Protein AF-A0A142YM44-F1 (afdb_monomer_lite)

Secondary structure (DSSP, 8-state):
-B-EEEE--SSS--EEEEEEETTTEEEEEEEESSEEEE---PPPP--TT--EEEEEEE-SSSSS---B---EEE-S--SSSPPGGGGEEEHHHHTPPPPPPPPPHHHHHHHHHHHHHHHT---

Sequence (123 aa):
MESTLEHVPAVGDGVRGWLASSRLGVLKSAVVHAAKVDFHADAIEVEPGDAIDFVVDVRDALNSDQHLWAPKIRATRIDSGPAPNGGLWDASRDFQGPSAEVLGPWEQFAQVLLMSNEFMFVD

Foldseek 3Di:
DWKKKAQQDQPAQEKKKFWAKPPPGTQDIDGHHNDIDTPDDDDDDDDVPMDTDIDMDRDDDPDSHDMDIWDKFADPDDPDDQQDVNRIDTRVPPVDDPDPDDDDPVRVVVVVVVVVVVVVPDD

Radius of gyration: 20.99 Å; chains: 1; bounding box: 57×44×43 Å

Structure (mmCIF, N/CA/C/O backbone):
data_AF-A0A142YM44-F1
#
_entry.id   AF-A0A142YM44-F1
#
loop_
_atom_site.group_PDB
_atom_site.id
_atom_site.type_symbol
_atom_site.label_atom_id
_atom_site.label_alt_id
_atom_site.label_comp_id
_atom_site.label_asym_id
_atom_site.label_entity_id
_atom_site.label_seq_id
_atom_site.pdbx_PDB_ins_code
_atom_site.Cartn_x
_atom_site.Cartn_y
_atom_site.Cartn_z
_atom_site.occupancy
_atom_site.B_iso_or_equiv
_atom_site.auth_seq_id
_atom_site.auth_comp_id
_atom_site.auth_asym_id
_atom_site.auth_atom_id
_atom_site.pdbx_PDB_model_num
ATOM 1 N N . MET A 1 1 ? -13.743 0.102 1.449 1.00 91.00 1 MET A N 1
ATOM 2 C CA . MET A 1 1 ? -12.361 0.486 1.089 1.00 91.00 1 MET A CA 1
ATOM 3 C C . MET A 1 1 ? -12.284 0.682 -0.418 1.00 91.00 1 MET A C 1
ATOM 5 O O . MET A 1 1 ? -12.972 -0.035 -1.131 1.00 91.00 1 MET A O 1
ATOM 9 N N . GLU A 1 2 ? -11.477 1.619 -0.901 1.00 95.06 2 GLU A N 1
ATOM 10 C CA . GLU A 1 2 ? -11.126 1.733 -2.324 1.00 95.06 2 GLU A CA 1
ATOM 11 C C . GLU A 1 2 ? -9.642 1.396 -2.452 1.00 95.06 2 GLU A C 1
ATOM 13 O O . GLU A 1 2 ? -8.806 2.057 -1.842 1.00 95.06 2 GLU A O 1
ATOM 18 N N . SER A 1 3 ? -9.300 0.324 -3.160 1.00 97.12 3 SER A N 1
ATOM 19 C CA . SER A 1 3 ? -7.927 -0.174 -3.186 1.00 97.12 3 SER A CA 1
ATOM 20 C C . SER A 1 3 ? -7.706 -0.975 -4.457 1.00 97.12 3 SER A C 1
ATOM 22 O O . SER A 1 3 ? -8.316 -2.017 -4.649 1.00 97.12 3 SER A O 1
ATOM 24 N N . THR A 1 4 ? -6.848 -0.498 -5.349 1.00 98.25 4 THR A N 1
ATOM 25 C CA . THR A 1 4 ? -6.481 -1.222 -6.569 1.00 98.25 4 THR A CA 1
ATOM 26 C C . THR A 1 4 ? -4.976 -1.152 -6.726 1.00 98.25 4 THR A C 1
ATOM 28 O O . THR A 1 4 ? -4.417 -0.056 -6.741 1.00 98.25 4 THR A O 1
ATOM 31 N N . LEU A 1 5 ? -4.345 -2.321 -6.816 1.00 98.44 5 LEU A N 1
ATOM 32 C CA . LEU A 1 5 ? -2.927 -2.464 -7.106 1.00 98.44 5 LEU A CA 1
ATOM 33 C C . LEU A 1 5 ? -2.757 -2.676 -8.607 1.00 98.44 5 LEU A C 1
ATOM 35 O O . LEU A 1 5 ? -3.406 -3.538 -9.203 1.00 98.44 5 LEU A O 1
ATOM 39 N N . GLU A 1 6 ? -1.874 -1.897 -9.212 1.00 98.31 6 GLU A N 1
ATOM 40 C CA . GLU A 1 6 ? -1.576 -1.961 -10.634 1.00 98.31 6 GLU A CA 1
ATOM 41 C C . GLU A 1 6 ? -0.077 -2.118 -10.881 1.00 98.31 6 GLU A C 1
ATOM 43 O O . GLU A 1 6 ? 0.745 -1.405 -10.306 1.00 98.31 6 GLU A O 1
ATOM 48 N N . HIS A 1 7 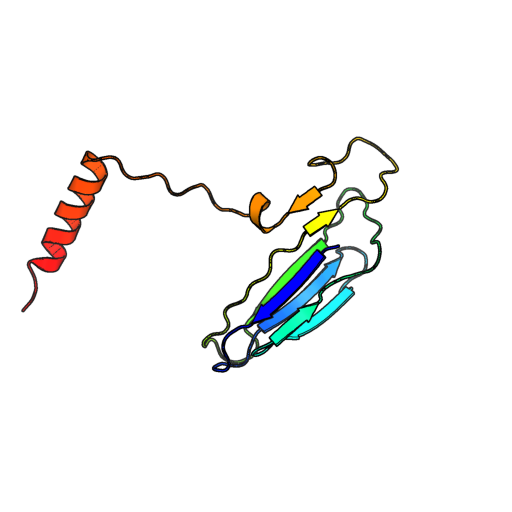? 0.249 -3.022 -11.801 1.00 97.88 7 HIS A N 1
ATOM 49 C CA . HIS A 1 7 ? 1.559 -3.141 -12.427 1.00 97.88 7 HIS A CA 1
ATOM 50 C C . HIS A 1 7 ? 1.388 -2.918 -13.928 1.00 97.88 7 HIS A C 1
ATOM 52 O O . HIS A 1 7 ? 0.760 -3.732 -14.604 1.00 97.88 7 HIS A O 1
ATOM 58 N N . VAL A 1 8 ? 1.924 -1.816 -14.452 1.00 96.94 8 VAL A N 1
ATOM 59 C CA . VAL A 1 8 ? 1.711 -1.407 -15.852 1.00 96.94 8 VAL A CA 1
ATOM 60 C C . VAL A 1 8 ? 2.612 -2.153 -16.842 1.00 96.94 8 VAL A C 1
ATOM 62 O O . VAL A 1 8 ? 2.098 -2.592 -17.873 1.00 96.94 8 VAL A O 1
ATOM 65 N N . PRO A 1 9 ? 3.929 -2.299 -16.598 1.00 95.69 9 PRO A N 1
ATOM 66 C CA . PRO A 1 9 ? 4.824 -2.883 -17.588 1.00 95.69 9 PRO A CA 1
ATOM 67 C C . PRO A 1 9 ? 4.452 -4.329 -17.919 1.00 95.69 9 PRO A C 1
ATOM 69 O O . PRO A 1 9 ? 4.051 -5.101 -17.049 1.00 95.69 9 PRO A O 1
ATOM 72 N N . ALA A 1 10 ? 4.590 -4.682 -19.198 1.00 94.06 10 ALA A N 1
ATOM 73 C CA . ALA A 1 10 ? 4.513 -6.067 -19.666 1.00 94.06 10 ALA A CA 1
ATOM 74 C C . ALA A 1 10 ? 5.867 -6.788 -19.610 1.00 94.06 10 ALA A C 1
ATOM 76 O O . ALA A 1 10 ? 5.928 -8.004 -19.766 1.00 94.06 10 ALA A O 1
ATOM 77 N N . VAL A 1 11 ? 6.944 -6.017 -19.453 1.00 92.62 11 VAL A N 1
ATOM 78 C CA . VAL A 1 11 ? 8.295 -6.510 -19.187 1.00 92.62 11 VAL A CA 1
ATOM 79 C C . VAL A 1 11 ? 8.501 -6.613 -17.678 1.00 92.62 11 VAL A C 1
ATOM 81 O O . VAL A 1 11 ? 7.948 -5.802 -16.937 1.00 92.62 11 VAL A O 1
ATOM 84 N N . GLY A 1 12 ? 9.321 -7.572 -17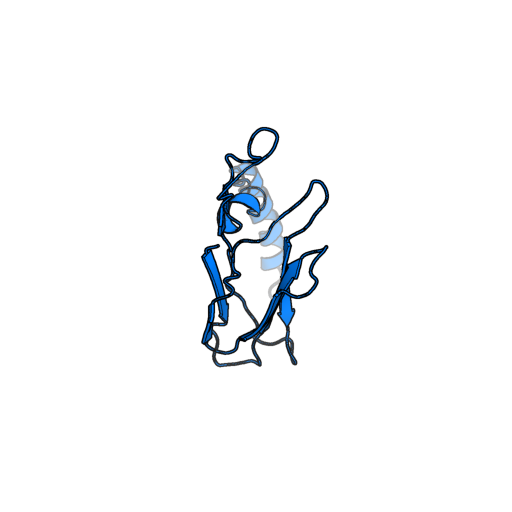.251 1.00 91.69 12 GLY A N 1
ATOM 85 C CA . GLY A 1 12 ? 9.495 -7.906 -15.837 1.00 91.69 12 GLY A CA 1
ATOM 86 C C . GLY A 1 12 ? 8.627 -9.088 -15.416 1.00 91.69 12 GLY A C 1
ATOM 87 O O . GLY A 1 12 ? 8.083 -9.795 -16.267 1.00 91.69 12 GLY A O 1
ATOM 88 N N . ASP A 1 13 ? 8.517 -9.292 -14.105 1.00 93.69 13 ASP A N 1
ATOM 89 C CA . ASP A 1 13 ? 7.780 -10.421 -13.517 1.00 93.69 13 ASP A CA 1
ATOM 90 C C . ASP A 1 13 ? 6.565 -9.968 -12.694 1.00 93.69 13 ASP A C 1
ATOM 92 O O . ASP A 1 13 ? 5.695 -10.778 -12.332 1.00 93.69 13 ASP A O 1
ATOM 96 N N . GLY A 1 14 ? 6.477 -8.661 -12.439 1.00 96.06 14 GLY A N 1
ATOM 97 C CA . GLY A 1 14 ? 5.397 -8.034 -11.707 1.00 96.06 14 GLY A CA 1
ATOM 98 C C . GLY A 1 14 ? 5.685 -7.936 -10.218 1.00 96.06 14 GLY A C 1
ATOM 99 O O . GLY A 1 14 ? 6.771 -8.220 -9.715 1.00 96.06 14 GLY A O 1
ATOM 100 N N . VAL A 1 15 ? 4.649 -7.567 -9.479 1.00 97.75 15 VAL A N 1
ATOM 101 C CA . VAL A 1 15 ? 4.721 -7.411 -8.026 1.00 97.75 15 VAL A CA 1
ATOM 102 C C . VAL A 1 15 ? 3.807 -8.397 -7.323 1.00 97.75 15 VAL A C 1
ATOM 104 O O . VAL A 1 15 ? 2.845 -8.912 -7.907 1.00 97.75 15 VAL A O 1
ATOM 107 N N . ARG A 1 16 ? 4.072 -8.643 -6.041 1.00 98.06 16 ARG A N 1
ATOM 108 C CA . ARG A 1 16 ? 3.106 -9.292 -5.154 1.00 98.06 16 ARG A CA 1
ATOM 109 C C . ARG A 1 16 ? 2.590 -8.265 -4.165 1.00 98.06 16 ARG A C 1
ATOM 111 O O . ARG A 1 16 ? 3.355 -7.474 -3.623 1.00 98.06 16 ARG A O 1
ATOM 118 N N . GLY A 1 17 ? 1.280 -8.271 -3.967 1.00 98.19 17 GLY A N 1
ATOM 119 C CA . GLY A 1 17 ? 0.602 -7.409 -3.011 1.00 98.19 17 GLY A CA 1
ATOM 120 C C . GLY A 1 17 ? -0.011 -8.216 -1.879 1.00 98.19 17 GLY A C 1
ATOM 121 O O . GLY A 1 17 ? -0.541 -9.306 -2.114 1.00 98.19 17 GLY A O 1
ATOM 122 N N . TRP A 1 18 ? -0.011 -7.645 -0.677 1.00 98.44 18 TRP A N 1
ATOM 123 C CA . TRP A 1 18 ? -0.748 -8.136 0.483 1.00 98.44 18 TRP A CA 1
ATOM 124 C C . TRP A 1 18 ? -1.542 -7.007 1.132 1.00 98.44 18 TRP A C 1
ATOM 126 O O . TRP A 1 18 ? -1.030 -5.906 1.325 1.00 98.44 18 TRP A O 1
ATOM 136 N N . LEU A 1 19 ? -2.781 -7.316 1.504 1.00 98.00 19 LEU A N 1
ATOM 137 C CA . LEU A 1 19 ? -3.556 -6.576 2.489 1.00 98.00 19 LEU A CA 1
ATOM 138 C C . LEU A 1 19 ? -3.578 -7.414 3.765 1.00 98.00 19 LEU A C 1
ATOM 140 O O . LEU A 1 19 ? -4.102 -8.531 3.756 1.00 98.00 19 LEU A O 1
ATOM 144 N N . ALA A 1 20 ? -3.012 -6.889 4.843 1.00 97.50 20 ALA A N 1
ATOM 145 C CA . ALA A 1 20 ? -2.916 -7.578 6.119 1.00 97.50 20 ALA A CA 1
ATOM 146 C C . ALA A 1 20 ? -3.511 -6.742 7.251 1.00 97.50 20 ALA A C 1
ATOM 148 O O . ALA A 1 20 ? -3.529 -5.518 7.211 1.00 97.50 20 ALA A O 1
ATOM 149 N N . SER A 1 21 ? -4.007 -7.431 8.267 1.00 97.19 21 SER A N 1
ATOM 150 C CA . SER A 1 21 ? -4.380 -6.870 9.555 1.00 97.19 21 SER A CA 1
ATOM 151 C C . SER A 1 21 ? -3.456 -7.456 10.609 1.00 97.19 21 SER A C 1
ATOM 153 O O . SER A 1 21 ? -3.237 -8.670 10.630 1.00 97.19 21 SER A O 1
ATOM 155 N N . SER A 1 22 ? -2.976 -6.622 11.529 1.00 97.31 22 SER A N 1
ATOM 156 C CA . SER A 1 22 ? -2.199 -7.071 12.692 1.00 97.31 22 SER A CA 1
ATOM 157 C C . SER A 1 22 ? -2.916 -8.157 13.500 1.00 97.31 22 SER A C 1
ATOM 159 O O . SER A 1 22 ? -2.270 -9.023 14.084 1.00 97.31 22 SER A O 1
ATOM 161 N N . ARG A 1 23 ? -4.254 -8.122 13.518 1.00 96.38 23 ARG A N 1
ATOM 162 C CA . ARG A 1 23 ? -5.108 -9.001 14.324 1.00 96.38 23 ARG A CA 1
ATOM 163 C C . ARG A 1 23 ? -5.679 -10.181 13.540 1.00 96.38 23 ARG A C 1
ATOM 165 O O . ARG A 1 23 ? -5.768 -11.279 14.080 1.00 96.38 23 ARG A O 1
ATOM 172 N N . LEU A 1 24 ? -6.057 -9.971 12.277 1.00 95.56 24 LEU A N 1
ATOM 173 C CA . LEU A 1 24 ? -6.699 -10.999 11.439 1.00 95.56 24 LEU A CA 1
ATOM 174 C C . LEU A 1 24 ? -5.726 -11.713 10.483 1.00 95.56 24 LEU A C 1
ATOM 176 O O . LEU A 1 24 ? -6.110 -12.680 9.827 1.00 95.56 24 LEU A O 1
ATOM 180 N N . GLY A 1 25 ? -4.472 -11.263 10.399 1.00 96.56 25 GLY A N 1
ATOM 181 C CA . GLY A 1 25 ? -3.485 -11.784 9.457 1.00 96.56 25 GLY A CA 1
ATOM 182 C C . GLY A 1 25 ? -3.712 -11.284 8.028 1.00 96.56 25 GLY A C 1
ATOM 183 O O . GLY A 1 25 ? -4.231 -10.190 7.807 1.00 96.56 25 GLY A O 1
ATOM 184 N N . VAL A 1 26 ? -3.291 -12.070 7.033 1.00 97.62 26 VAL A N 1
ATOM 185 C CA . VAL A 1 26 ? -3.431 -11.707 5.612 1.00 97.62 26 VAL A CA 1
ATOM 186 C C . VAL A 1 26 ? -4.890 -11.840 5.181 1.00 97.62 26 VAL A C 1
ATOM 188 O O . VAL A 1 26 ? -5.435 -12.940 5.144 1.00 97.62 26 VAL A O 1
ATOM 191 N N . LEU A 1 27 ? -5.498 -10.718 4.804 1.00 97.06 27 LEU A N 1
ATOM 192 C CA . LEU A 1 2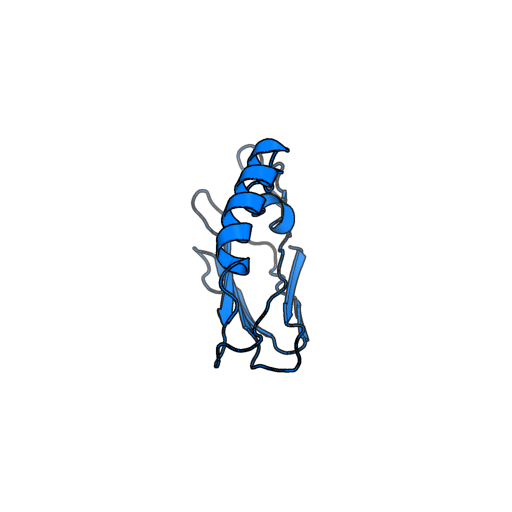7 ? -6.874 -10.639 4.312 1.00 97.06 27 LEU A CA 1
ATOM 193 C C . LEU A 1 27 ? -6.955 -10.910 2.808 1.00 97.06 27 LEU A C 1
ATOM 195 O O . LEU A 1 27 ? -7.921 -11.499 2.328 1.00 97.06 27 LEU A O 1
ATOM 199 N N . LYS A 1 28 ? -5.940 -10.473 2.055 1.00 97.75 28 LYS A N 1
ATOM 200 C CA . LYS A 1 28 ? -5.839 -10.712 0.613 1.00 97.75 28 LYS A CA 1
ATOM 201 C C . LYS A 1 28 ? -4.390 -10.708 0.162 1.00 97.75 28 LYS A C 1
ATOM 203 O O . LYS A 1 28 ? -3.594 -9.906 0.645 1.00 97.75 28 LYS A O 1
ATOM 208 N N . SER A 1 29 ? -4.066 -11.559 -0.802 1.00 98.06 29 SER A N 1
ATOM 209 C CA . SER A 1 29 ? -2.799 -11.510 -1.525 1.00 98.06 29 SER A CA 1
ATOM 210 C C . SER A 1 29 ? -3.006 -11.833 -2.999 1.00 98.06 29 SER A C 1
ATOM 212 O O . SER A 1 29 ? -3.914 -12.586 -3.359 1.00 98.06 29 SER A O 1
ATOM 214 N N . ALA A 1 30 ? -2.192 -11.233 -3.862 1.00 98.12 30 ALA A N 1
ATOM 215 C CA . ALA A 1 30 ? -2.224 -11.507 -5.293 1.00 98.12 30 ALA A CA 1
ATOM 216 C C . ALA A 1 30 ? -0.894 -11.157 -5.960 1.00 98.12 30 ALA A C 1
ATOM 218 O O . ALA A 1 30 ? -0.191 -10.240 -5.536 1.00 98.12 30 ALA A O 1
ATOM 219 N N . VAL A 1 31 ? -0.595 -11.867 -7.047 1.00 97.75 31 VAL A N 1
ATOM 220 C CA . VAL A 1 31 ? 0.432 -11.474 -8.016 1.00 97.75 31 VAL A CA 1
ATOM 221 C C . VAL A 1 31 ? -0.212 -10.537 -9.036 1.00 97.75 31 VAL A C 1
ATOM 223 O O . VAL A 1 31 ? -1.289 -10.842 -9.552 1.00 97.75 31 VAL A O 1
ATOM 226 N N . VAL A 1 32 ? 0.444 -9.419 -9.345 1.00 98.06 32 VAL A N 1
ATOM 227 C CA . VAL A 1 32 ? -0.023 -8.423 -10.315 1.00 98.06 32 VAL A CA 1
ATOM 228 C C . VAL A 1 32 ? 1.071 -8.190 -11.351 1.00 98.06 32 VAL A C 1
ATOM 230 O O . VAL A 1 32 ? 2.140 -7.681 -11.029 1.00 98.06 32 VAL A O 1
ATOM 233 N N . HIS A 1 33 ? 0.799 -8.560 -12.600 1.00 97.44 33 HIS A N 1
ATOM 234 C CA . HIS A 1 33 ? 1.726 -8.408 -13.719 1.00 97.44 33 HIS A CA 1
ATOM 235 C C . HIS A 1 33 ? 0.961 -7.943 -14.958 1.00 97.44 33 HIS A C 1
ATOM 237 O O . HIS A 1 33 ? -0.009 -8.592 -15.353 1.00 97.44 33 HIS A O 1
ATOM 243 N N . ALA A 1 34 ? 1.385 -6.818 -15.537 1.00 97.00 34 ALA A N 1
ATOM 244 C CA . ALA A 1 34 ? 0.714 -6.133 -16.649 1.00 97.00 34 ALA A CA 1
ATOM 245 C C . ALA A 1 34 ? -0.816 -6.014 -16.462 1.00 97.00 34 ALA A C 1
ATOM 247 O O . ALA A 1 34 ? -1.598 -6.243 -17.388 1.00 97.00 34 ALA A O 1
ATOM 248 N N . ALA A 1 35 ? -1.252 -5.746 -15.230 1.00 97.69 35 ALA A N 1
ATOM 249 C CA . ALA A 1 35 ? -2.638 -5.892 -14.808 1.00 97.69 35 ALA A CA 1
ATOM 250 C C . ALA A 1 35 ? -3.004 -4.939 -13.666 1.00 97.69 35 ALA A C 1
ATOM 252 O O . ALA A 1 35 ? -2.147 -4.354 -13.001 1.00 97.69 35 ALA A O 1
ATOM 253 N N . LYS A 1 36 ? -4.314 -4.843 -13.421 1.00 98.25 36 LYS A N 1
ATOM 254 C CA . LYS A 1 36 ? -4.916 -4.173 -12.267 1.00 98.25 36 LYS A CA 1
ATOM 255 C C . LYS A 1 36 ? -5.685 -5.206 -11.460 1.00 98.25 36 LYS A C 1
ATOM 257 O O . LYS A 1 36 ? -6.491 -5.945 -12.025 1.00 98.25 36 LYS A O 1
ATOM 262 N N . VAL A 1 37 ? -5.460 -5.241 -10.155 1.00 98.44 37 VAL A N 1
ATOM 263 C CA . VAL A 1 37 ? -6.154 -6.141 -9.236 1.00 98.44 37 VAL A CA 1
ATOM 264 C C . VAL A 1 37 ? -6.775 -5.319 -8.120 1.00 98.44 37 VAL A C 1
ATOM 266 O O . VAL A 1 37 ? -6.110 -4.520 -7.464 1.00 98.44 37 VAL A O 1
ATOM 269 N N . ASP A 1 38 ? -8.071 -5.519 -7.906 1.00 97.94 38 ASP A N 1
ATOM 270 C CA . ASP A 1 38 ? -8.773 -4.939 -6.770 1.00 97.94 38 ASP A CA 1
ATOM 271 C C . ASP A 1 38 ? -8.292 -5.590 -5.465 1.00 97.94 38 ASP A C 1
ATOM 273 O O . ASP A 1 38 ? -8.246 -6.815 -5.352 1.00 97.94 38 ASP A O 1
ATOM 277 N N . PHE A 1 39 ? -7.956 -4.774 -4.473 1.00 97.38 39 PHE A N 1
ATOM 278 C CA . PHE A 1 39 ? -7.559 -5.166 -3.122 1.00 97.38 39 PHE A CA 1
ATOM 279 C C . PHE A 1 39 ? -8.582 -4.684 -2.084 1.00 97.38 39 PHE A C 1
ATOM 281 O O . PHE A 1 39 ? -8.228 -4.277 -0.977 1.00 97.38 39 PHE A O 1
ATOM 288 N N . HIS A 1 40 ? -9.869 -4.714 -2.434 1.00 92.31 40 HIS A N 1
ATOM 289 C CA . HIS A 1 40 ? -10.944 -4.517 -1.474 1.00 92.31 40 HIS A CA 1
ATOM 290 C C . HIS A 1 40 ? -10.984 -5.645 -0.433 1.00 92.31 40 HIS A C 1
ATOM 292 O O . HIS A 1 40 ? -10.777 -6.820 -0.755 1.00 92.31 40 HIS A O 1
ATOM 298 N N . ALA A 1 41 ? -11.315 -5.268 0.799 1.00 90.81 41 ALA A N 1
ATOM 299 C CA . ALA A 1 41 ? -11.785 -6.153 1.852 1.00 90.81 41 ALA A CA 1
ATOM 300 C C . ALA A 1 41 ? -13.114 -5.612 2.388 1.00 90.81 41 ALA A C 1
ATOM 302 O O . ALA A 1 41 ? -13.332 -4.390 2.387 1.00 90.81 41 ALA A O 1
ATOM 303 N N . ASP A 1 42 ? -13.964 -6.528 2.856 1.00 89.19 42 ASP A N 1
ATOM 304 C CA . ASP A 1 42 ? -15.181 -6.197 3.596 1.00 89.19 42 ASP A CA 1
ATOM 305 C C . ASP A 1 42 ? -14.859 -5.339 4.829 1.00 89.19 42 ASP A C 1
ATOM 307 O O . ASP A 1 42 ? -13.698 -5.135 5.182 1.00 89.19 42 ASP A O 1
ATOM 311 N N . ALA A 1 43 ? -15.886 -4.802 5.491 1.00 92.06 43 ALA A N 1
ATOM 312 C CA . ALA A 1 43 ? -15.691 -3.975 6.678 1.00 92.06 43 ALA A CA 1
ATOM 313 C C . ALA A 1 43 ? -14.821 -4.695 7.726 1.00 92.06 43 ALA A C 1
ATOM 315 O O . ALA A 1 43 ? -15.169 -5.775 8.201 1.00 92.06 43 ALA A O 1
ATOM 316 N N . ILE A 1 44 ? -13.696 -4.068 8.080 1.00 93.50 44 ILE A N 1
ATOM 317 C CA . ILE A 1 44 ? -12.733 -4.582 9.053 1.00 93.50 44 ILE A CA 1
ATOM 318 C C . ILE A 1 44 ? -12.964 -3.841 10.366 1.00 93.50 44 ILE A C 1
ATOM 320 O O . ILE A 1 44 ? -12.894 -2.611 10.406 1.00 93.50 44 ILE A O 1
ATOM 324 N N . GLU A 1 45 ? -13.235 -4.582 11.433 1.00 92.88 45 GLU A N 1
ATOM 325 C CA . GLU A 1 45 ? -13.243 -4.028 12.783 1.00 92.88 45 GLU A CA 1
ATOM 326 C C . GLU A 1 45 ? -11.802 -3.780 13.240 1.00 92.88 45 GLU A C 1
ATOM 328 O O . GLU A 1 45 ? -10.940 -4.651 13.100 1.00 92.88 45 GLU A O 1
ATOM 333 N N . VAL A 1 46 ? -11.539 -2.594 13.784 1.00 92.12 46 VAL A N 1
ATOM 334 C CA . VAL A 1 46 ? -10.213 -2.192 14.263 1.00 92.12 46 VAL A CA 1
ATOM 335 C C . VAL A 1 46 ? -10.310 -1.653 15.683 1.00 92.12 46 VAL A C 1
ATOM 337 O O . VAL A 1 46 ? -11.226 -0.897 16.007 1.00 92.12 46 VAL A O 1
ATOM 340 N N . GLU A 1 47 ? -9.348 -2.030 16.517 1.00 91.75 47 GLU A N 1
ATOM 341 C CA . GLU A 1 47 ? -9.213 -1.570 17.899 1.00 91.75 47 GLU A CA 1
ATOM 342 C C . GLU A 1 47 ? -7.999 -0.636 18.060 1.00 91.75 47 GLU A C 1
ATOM 344 O O . GLU A 1 47 ? -7.102 -0.621 17.211 1.00 91.75 47 GLU A O 1
ATOM 349 N N . PRO A 1 48 ? -7.927 0.175 19.134 1.00 90.62 48 PRO A N 1
ATOM 350 C CA . PRO A 1 48 ? -6.736 0.970 19.417 1.00 90.62 48 PRO A CA 1
ATOM 351 C C . PRO A 1 48 ? -5.469 0.101 19.466 1.00 90.62 48 PRO A C 1
ATOM 353 O O . PRO A 1 48 ? -5.346 -0.782 20.310 1.00 90.62 48 PRO A O 1
ATOM 356 N N . GLY A 1 49 ? -4.515 0.390 18.578 1.00 91.88 49 GLY A N 1
ATOM 357 C CA . GLY A 1 49 ? -3.273 -0.375 18.429 1.00 91.88 49 GLY A CA 1
ATOM 358 C C . GLY A 1 49 ? -3.258 -1.343 17.242 1.00 91.88 49 GLY A C 1
ATOM 359 O O . GLY A 1 49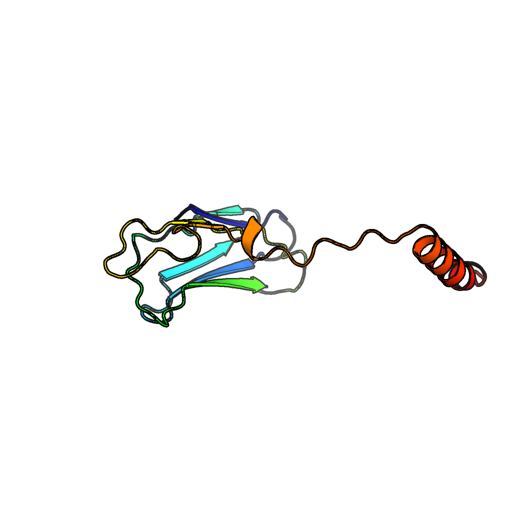 ? -2.184 -1.837 16.905 1.00 91.88 49 GLY A O 1
ATOM 360 N N . ASP A 1 50 ? -4.394 -1.573 16.577 1.00 94.50 50 ASP A N 1
ATOM 361 C CA . ASP A 1 50 ? -4.433 -2.351 15.339 1.00 94.50 50 ASP A CA 1
ATOM 362 C C . ASP A 1 50 ? -3.768 -1.604 14.174 1.00 94.50 50 ASP A C 1
ATOM 364 O O . ASP A 1 50 ? -3.830 -0.375 14.063 1.00 94.50 50 ASP A O 1
ATOM 368 N N . 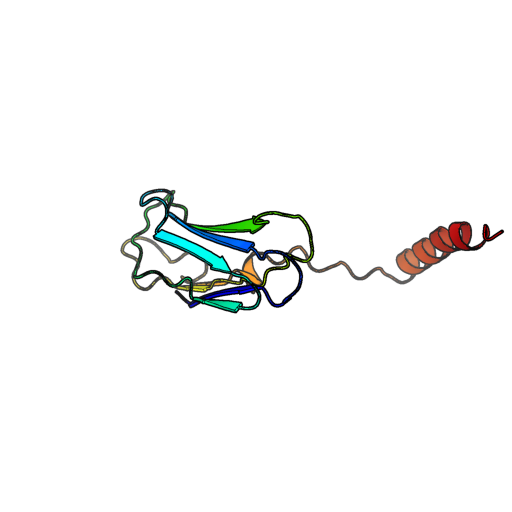ALA A 1 51 ? -3.180 -2.380 13.264 1.00 95.25 51 ALA A N 1
ATOM 369 C CA . ALA A 1 51 ? -2.639 -1.912 11.998 1.00 95.25 51 ALA A CA 1
ATOM 370 C C . ALA A 1 51 ? -3.306 -2.645 10.831 1.00 95.25 51 ALA A C 1
ATOM 372 O O . ALA A 1 51 ? -3.604 -3.842 10.911 1.00 95.25 51 ALA A O 1
ATOM 373 N N . ILE A 1 52 ? -3.527 -1.908 9.743 1.00 95.81 52 ILE A N 1
ATOM 374 C CA . ILE A 1 52 ? -3.903 -2.454 8.441 1.00 95.81 52 ILE A CA 1
ATOM 375 C C . ILE A 1 52 ? -2.777 -2.107 7.474 1.00 95.81 52 ILE A C 1
ATOM 377 O O . ILE A 1 52 ? -2.562 -0.934 7.168 1.00 95.81 52 ILE A O 1
ATOM 381 N N . ASP A 1 53 ? -2.080 -3.131 6.999 1.00 97.19 53 ASP A N 1
ATOM 382 C CA . ASP A 1 53 ? -0.879 -2.998 6.189 1.00 97.19 53 ASP A CA 1
ATOM 383 C C . ASP A 1 53 ? -1.172 -3.309 4.721 1.00 97.19 53 ASP A C 1
ATOM 385 O O . ASP A 1 53 ? -1.817 -4.305 4.384 1.00 97.19 53 ASP A O 1
ATOM 389 N N . PHE A 1 54 ? -0.650 -2.454 3.844 1.00 97.31 54 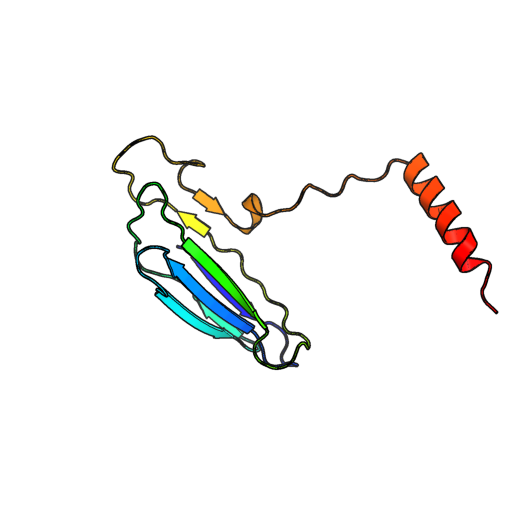PHE A N 1
ATOM 390 C CA . PHE A 1 54 ? -0.660 -2.624 2.395 1.00 97.31 54 PHE A CA 1
ATOM 391 C C . PHE A 1 54 ? 0.787 -2.790 1.961 1.00 97.31 54 PHE A C 1
ATOM 393 O O . PHE A 1 54 ? 1.566 -1.839 2.002 1.00 97.31 54 PHE A O 1
ATOM 400 N N . VAL A 1 55 ? 1.160 -4.013 1.607 1.00 97.81 55 VAL A N 1
ATOM 401 C CA . VAL A 1 55 ? 2.556 -4.385 1.369 1.00 97.81 55 VAL A CA 1
ATOM 402 C C . VAL A 1 55 ? 2.721 -4.786 -0.083 1.00 97.81 55 VAL A C 1
ATOM 404 O O . VAL A 1 55 ? 1.931 -5.577 -0.597 1.00 97.81 55 VAL A O 1
ATOM 407 N N . VAL A 1 56 ? 3.756 -4.256 -0.728 1.00 97.56 56 VAL A N 1
ATOM 408 C CA . VAL A 1 56 ? 4.181 -4.665 -2.068 1.00 97.56 56 VAL A CA 1
ATOM 409 C C . VAL A 1 56 ? 5.616 -5.135 -1.988 1.00 97.56 56 VAL A C 1
ATOM 411 O O . VAL A 1 56 ? 6.452 -4.456 -1.393 1.00 97.56 56 VAL A O 1
ATOM 414 N N . ASP A 1 57 ? 5.907 -6.264 -2.619 1.00 96.06 57 ASP A N 1
ATOM 415 C CA . ASP A 1 57 ? 7.277 -6.650 -2.906 1.00 96.06 57 ASP A CA 1
ATOM 416 C C . ASP A 1 57 ? 7.491 -6.923 -4.396 1.00 96.06 57 ASP A C 1
ATOM 418 O O . ASP A 1 57 ? 6.555 -7.110 -5.184 1.00 96.06 57 ASP A O 1
ATOM 422 N N . VAL A 1 58 ? 8.767 -6.908 -4.768 1.00 94.56 58 VAL A N 1
ATOM 423 C CA . VAL A 1 58 ? 9.226 -7.400 -6.062 1.00 94.56 58 VAL A CA 1
ATOM 424 C C . VAL A 1 58 ? 9.094 -8.913 -6.048 1.00 94.56 58 VAL A C 1
ATOM 426 O O . VAL A 1 58 ? 9.484 -9.573 -5.081 1.00 94.56 58 VAL A O 1
ATOM 429 N N . ARG A 1 59 ? 8.537 -9.464 -7.123 1.00 89.56 59 ARG A N 1
ATOM 430 C CA . ARG A 1 59 ? 8.232 -10.884 -7.174 1.00 89.56 59 ARG A CA 1
ATOM 431 C C . ARG A 1 59 ? 9.493 -11.747 -7.283 1.00 89.56 59 ARG A C 1
ATOM 433 O O . ARG A 1 59 ? 9.823 -12.438 -6.318 1.00 89.56 59 ARG A O 1
ATOM 440 N N . ASP A 1 60 ? 10.125 -11.730 -8.459 1.00 89.81 60 ASP A N 1
ATOM 441 C CA . ASP A 1 60 ? 11.207 -12.643 -8.843 1.00 89.81 60 ASP A CA 1
ATOM 442 C C . ASP A 1 60 ? 12.498 -11.859 -9.143 1.00 89.81 60 ASP A C 1
ATOM 444 O O . ASP A 1 60 ? 13.362 -11.752 -8.269 1.00 89.81 60 ASP A O 1
ATOM 448 N N . ALA A 1 61 ? 12.649 -11.286 -10.343 1.00 90.38 61 ALA A N 1
ATOM 449 C CA . ALA A 1 61 ? 13.781 -10.417 -10.661 1.00 90.38 61 ALA A CA 1
ATOM 450 C C . ALA A 1 61 ? 13.479 -8.953 -10.318 1.00 90.38 61 ALA A C 1
ATOM 452 O O . ALA A 1 61 ? 12.344 -8.520 -10.426 1.00 90.38 61 ALA A O 1
ATOM 453 N N . LEU A 1 62 ? 14.507 -8.174 -9.956 1.00 86.75 62 LEU A N 1
ATOM 454 C CA . LEU A 1 62 ? 14.402 -6.716 -9.820 1.00 86.75 62 LEU A CA 1
ATOM 455 C C . LEU A 1 62 ? 14.518 -6.067 -11.204 1.00 86.75 62 LEU A C 1
ATOM 457 O O . LEU A 1 62 ? 15.584 -5.578 -11.584 1.00 86.75 62 LEU A O 1
ATOM 461 N N . ASN A 1 63 ? 13.442 -6.111 -11.983 1.00 89.25 63 ASN A N 1
ATOM 462 C CA . ASN A 1 63 ? 13.396 -5.525 -13.312 1.00 89.25 63 ASN A CA 1
ATOM 463 C C . ASN A 1 63 ? 11.981 -5.072 -13.681 1.00 89.25 63 ASN A C 1
ATOM 465 O O . ASN A 1 63 ? 11.116 -5.883 -13.988 1.00 89.25 63 ASN A O 1
ATOM 469 N N . SER A 1 64 ? 11.808 -3.755 -13.813 1.00 89.88 64 SER A N 1
ATOM 470 C CA . SER A 1 64 ? 10.563 -3.128 -14.279 1.00 89.88 64 SER A CA 1
ATOM 471 C C . SER A 1 64 ? 9.340 -3.348 -13.372 1.00 89.88 64 SER A C 1
ATOM 473 O O . SER A 1 64 ? 8.222 -3.090 -13.803 1.00 89.88 64 SER A O 1
ATOM 475 N N . ASP A 1 65 ? 9.541 -3.707 -12.100 1.00 86.69 65 ASP A N 1
ATOM 476 C CA . ASP A 1 65 ? 8.471 -4.022 -11.135 1.00 86.69 65 ASP A CA 1
ATOM 477 C C . ASP A 1 65 ? 7.885 -2.783 -10.440 1.00 86.69 65 ASP A C 1
ATOM 479 O O . ASP A 1 65 ? 7.725 -2.717 -9.217 1.00 86.69 65 ASP A O 1
ATOM 483 N N . GLN A 1 66 ? 7.583 -1.749 -11.226 1.00 93.00 66 GLN A N 1
ATOM 484 C CA . GLN A 1 66 ? 6.893 -0.573 -10.705 1.00 93.00 66 GLN A CA 1
ATOM 485 C C . GLN A 1 66 ? 5.502 -0.965 -10.188 1.00 93.00 66 GLN A C 1
ATOM 487 O O . GLN A 1 66 ? 4.819 -1.807 -10.771 1.00 93.00 66 GLN A O 1
ATOM 492 N N . HIS A 1 67 ? 5.017 -0.268 -9.170 1.00 95.88 67 HIS A N 1
ATOM 493 C CA . HIS A 1 67 ? 3.639 -0.413 -8.722 1.00 95.88 67 HIS A CA 1
ATOM 494 C C . HIS A 1 67 ? 2.948 0.942 -8.643 1.00 95.88 67 HIS A C 1
ATOM 496 O O . HIS A 1 67 ? 3.563 1.967 -8.353 1.00 95.88 67 HIS A O 1
ATOM 502 N N . LEU A 1 68 ? 1.642 0.924 -8.881 1.00 96.81 68 LEU A N 1
ATOM 503 C CA . LEU A 1 68 ? 0.738 2.021 -8.582 1.00 96.81 68 LEU A CA 1
ATOM 504 C C . LEU A 1 68 ? -0.289 1.499 -7.582 1.00 96.81 68 LEU A C 1
ATOM 506 O O . LEU A 1 68 ? -1.108 0.641 -7.913 1.00 96.81 68 LEU A O 1
ATOM 510 N N . TRP A 1 69 ? -0.225 1.996 -6.348 1.00 97.56 69 TRP A N 1
ATOM 511 C CA . TRP A 1 69 ? -1.198 1.667 -5.314 1.00 97.56 69 TRP A CA 1
ATOM 512 C C . TRP A 1 69 ? -1.343 2.817 -4.325 1.00 97.56 69 TRP A C 1
ATOM 514 O O . TRP A 1 69 ? -0.382 3.223 -3.679 1.00 97.56 69 TRP A O 1
ATOM 524 N N . ALA A 1 70 ? -2.558 3.346 -4.214 1.00 96.56 70 ALA A N 1
ATOM 525 C CA . ALA A 1 70 ? -2.897 4.402 -3.269 1.00 96.56 70 ALA A CA 1
ATOM 526 C C . ALA A 1 70 ? -4.263 4.101 -2.630 1.00 96.56 70 ALA A C 1
ATOM 528 O O . ALA A 1 70 ? -5.285 4.623 -3.086 1.00 96.56 70 ALA A O 1
ATOM 529 N N . PRO A 1 71 ? -4.317 3.204 -1.630 1.00 96.81 71 PRO A N 1
ATOM 530 C CA . PRO A 1 71 ? -5.571 2.815 -1.000 1.00 96.81 71 PRO A CA 1
ATOM 531 C C . PRO A 1 71 ? -6.229 3.981 -0.251 1.00 96.81 71 PRO A C 1
ATOM 533 O O . PRO A 1 71 ? -5.559 4.822 0.355 1.00 96.81 71 PRO A O 1
ATOM 536 N N . LYS A 1 72 ? -7.565 3.987 -0.251 1.00 96.06 72 LYS A N 1
ATOM 537 C CA . LYS A 1 72 ? -8.401 4.875 0.559 1.00 96.06 72 LYS A CA 1
ATOM 538 C C . LYS A 1 72 ? -9.264 4.064 1.513 1.00 96.06 72 LYS A C 1
ATOM 540 O O . LYS A 1 72 ? -10.037 3.182 1.113 1.00 96.06 72 LYS A O 1
ATOM 545 N N . ILE A 1 73 ? -9.162 4.392 2.793 1.00 94.88 73 ILE A N 1
ATOM 546 C CA . ILE A 1 73 ? -9.888 3.735 3.877 1.00 94.88 73 ILE A CA 1
ATOM 547 C C . ILE A 1 73 ? -10.842 4.750 4.480 1.00 94.88 73 ILE A C 1
ATOM 549 O O . ILE A 1 73 ? -10.457 5.878 4.780 1.00 94.88 73 ILE A O 1
ATOM 553 N N . ARG A 1 74 ? -12.096 4.342 4.663 1.00 94.12 74 ARG A N 1
ATOM 554 C CA . ARG A 1 74 ? -13.121 5.164 5.293 1.00 94.12 74 ARG A CA 1
ATOM 555 C C . ARG A 1 74 ? -13.708 4.420 6.480 1.00 94.12 74 ARG A C 1
ATOM 557 O O . ARG A 1 74 ? -14.166 3.291 6.314 1.00 94.12 74 ARG A O 1
ATOM 564 N N . ALA A 1 75 ? -13.731 5.068 7.639 1.00 93.25 75 ALA A N 1
ATOM 565 C CA . ALA A 1 75 ? -14.485 4.588 8.785 1.00 93.25 75 ALA A CA 1
ATOM 566 C C . ALA A 1 75 ? -15.982 4.652 8.456 1.00 93.25 75 ALA A C 1
ATOM 568 O O . ALA A 1 75 ? -16.509 5.708 8.105 1.00 93.25 75 ALA A O 1
ATOM 569 N N . THR A 1 76 ? -16.664 3.515 8.539 1.00 91.56 76 THR A N 1
ATOM 570 C CA . THR A 1 76 ? -18.118 3.417 8.329 1.00 91.56 76 THR A CA 1
ATOM 571 C C . THR A 1 76 ? -18.893 3.559 9.635 1.00 91.56 76 THR A C 1
ATOM 573 O O . THR A 1 76 ? -20.043 3.994 9.629 1.00 91.56 76 THR A O 1
ATOM 576 N N . ARG A 1 77 ? -18.258 3.211 10.757 1.00 91.00 77 ARG A N 1
ATOM 577 C CA . ARG A 1 77 ? -18.795 3.280 12.112 1.00 91.00 77 ARG A CA 1
ATOM 578 C C . ARG A 1 77 ? -17.655 3.528 13.092 1.00 91.00 77 ARG A C 1
ATOM 580 O O . ARG A 1 77 ? -16.551 3.037 12.880 1.00 91.00 77 ARG A O 1
ATOM 587 N N . ILE A 1 78 ? -17.931 4.299 14.140 1.00 88.94 78 ILE A N 1
ATOM 588 C CA . ILE A 1 78 ? -16.991 4.570 15.227 1.00 88.94 78 ILE A CA 1
ATOM 589 C C . ILE A 1 78 ? -17.766 4.451 16.525 1.00 88.94 78 ILE A C 1
ATOM 591 O O . ILE A 1 78 ? -18.669 5.245 16.786 1.00 88.94 78 ILE A O 1
ATOM 595 N N . ASP A 1 79 ? -17.429 3.436 17.311 1.00 87.38 79 ASP A N 1
ATOM 596 C CA . ASP A 1 79 ? -18.148 3.129 18.546 1.00 87.38 79 ASP A CA 1
ATOM 597 C C . ASP A 1 79 ? -17.608 3.906 19.753 1.00 87.38 79 ASP A C 1
ATOM 599 O O . ASP A 1 79 ? -18.263 3.970 20.793 1.00 87.38 79 ASP A O 1
ATOM 603 N N . SER A 1 80 ? -16.425 4.523 19.652 1.00 83.62 80 SER A N 1
ATOM 604 C CA . SER A 1 80 ? -15.835 5.317 20.734 1.00 83.62 80 SER A CA 1
ATOM 605 C C . SER A 1 80 ? -14.850 6.367 20.220 1.00 83.62 80 SER A C 1
ATOM 607 O O . SER A 1 80 ? -13.975 6.070 19.412 1.00 83.62 80 SER A O 1
ATOM 609 N N . GLY A 1 81 ? -14.964 7.590 20.749 1.00 83.00 81 GLY A N 1
ATOM 610 C CA . GLY A 1 81 ? -14.072 8.708 20.431 1.00 83.00 81 GLY A CA 1
ATOM 611 C C . GLY A 1 81 ? -14.312 9.351 19.054 1.00 83.00 81 GLY A C 1
ATOM 612 O O . GLY A 1 81 ? -15.149 8.896 18.275 1.00 83.00 81 GLY A O 1
ATOM 613 N N . PRO A 1 82 ? -13.620 10.463 18.756 1.00 82.94 82 PRO A N 1
ATOM 614 C CA . PRO A 1 82 ? -13.659 11.081 17.437 1.00 82.94 82 PRO A CA 1
ATOM 615 C C . PRO A 1 82 ? -12.848 10.273 16.416 1.00 82.94 82 PRO A C 1
ATOM 617 O O . PRO A 1 82 ? -11.828 9.670 16.744 1.00 82.94 82 PRO A O 1
ATOM 620 N N . ALA A 1 83 ? -13.270 10.329 15.153 1.00 80.12 83 ALA A N 1
ATOM 621 C CA . ALA A 1 83 ? -12.536 9.744 14.038 1.00 80.12 83 ALA A CA 1
ATOM 622 C C . ALA A 1 83 ? -11.176 10.433 13.842 1.00 80.12 83 ALA A C 1
ATOM 624 O O . ALA A 1 83 ? -11.160 11.639 13.557 1.00 80.12 83 ALA A O 1
ATOM 625 N N . PRO A 1 84 ? -10.042 9.711 13.891 1.00 77.00 84 PRO A N 1
ATOM 626 C CA . PRO A 1 84 ? -8.779 10.269 13.424 1.00 77.00 84 PRO A CA 1
ATOM 627 C C . PRO A 1 84 ? -8.916 10.669 11.948 1.00 77.00 84 PRO A C 1
ATOM 629 O O . PRO A 1 84 ? -9.569 9.967 11.174 1.00 77.00 84 PRO A O 1
ATOM 632 N N . ASN A 1 85 ? -8.349 11.814 11.553 1.00 80.19 85 ASN A N 1
ATOM 633 C CA . ASN A 1 85 ? -8.396 12.332 10.175 1.00 80.19 85 ASN A CA 1
ATOM 634 C C . ASN A 1 85 ? -9.813 12.420 9.565 1.00 80.19 85 ASN A C 1
ATOM 636 O O . ASN A 1 85 ? -10.000 12.246 8.361 1.00 80.19 85 ASN A O 1
ATOM 640 N N . GLY A 1 86 ? -10.842 12.643 10.394 1.00 86.56 86 GLY A N 1
ATOM 641 C CA . GLY A 1 86 ? -12.235 12.677 9.932 1.00 86.56 86 GLY A CA 1
ATOM 642 C C . GLY A 1 86 ? -12.747 11.326 9.414 1.00 86.56 86 GLY A C 1
ATOM 643 O O . GLY A 1 86 ? -13.745 11.285 8.696 1.00 86.56 86 GLY A O 1
ATOM 644 N N . GLY A 1 87 ? -12.063 10.228 9.753 1.00 91.19 87 GLY A N 1
ATOM 645 C CA . GLY A 1 87 ? -12.411 8.875 9.332 1.00 91.19 87 GLY A CA 1
ATOM 646 C C . GLY A 1 87 ? -12.082 8.588 7.870 1.00 91.19 87 GLY A C 1
ATOM 647 O O . GLY A 1 87 ? -12.692 7.691 7.294 1.00 91.19 87 GLY A O 1
ATOM 648 N N . LEU A 1 88 ? -11.174 9.355 7.256 1.00 93.62 88 LEU A N 1
ATOM 649 C CA . LEU A 1 88 ? -10.687 9.126 5.899 1.00 93.62 88 LEU A CA 1
ATOM 650 C C . LEU A 1 88 ? -9.159 9.150 5.865 1.00 93.62 88 LEU A C 1
ATOM 652 O O . LEU A 1 88 ? -8.538 10.202 6.030 1.00 93.62 88 LEU A O 1
ATOM 656 N N . TRP A 1 89 ? -8.587 8.004 5.523 1.00 94.56 89 TRP A N 1
ATOM 657 C CA . TRP A 1 89 ? -7.169 7.845 5.230 1.00 94.56 89 TRP A CA 1
ATOM 658 C C . TRP A 1 89 ? -7.012 7.659 3.728 1.00 94.56 89 TRP A C 1
ATOM 660 O O . TRP A 1 89 ? -7.657 6.791 3.140 1.00 94.56 89 TRP A O 1
ATOM 670 N N . ASP A 1 90 ? -6.205 8.506 3.105 1.00 95.38 90 ASP A N 1
ATOM 671 C CA . ASP A 1 90 ? -5.942 8.494 1.669 1.00 95.38 90 ASP A CA 1
ATOM 672 C C . ASP A 1 90 ? -4.436 8.401 1.477 1.00 95.38 90 ASP A C 1
ATOM 674 O O . ASP A 1 90 ? -3.723 9.383 1.685 1.00 95.38 90 ASP A O 1
ATOM 678 N N . ALA A 1 91 ? -3.945 7.225 1.082 1.00 94.88 91 ALA A N 1
ATOM 679 C CA . ALA A 1 91 ? -2.511 6.989 1.018 1.00 94.88 91 ALA A CA 1
ATOM 680 C C . ALA A 1 91 ? -1.793 7.951 0.060 1.00 94.88 91 ALA A C 1
ATOM 682 O O . ALA A 1 91 ? -0.665 8.358 0.331 1.00 94.88 91 ALA A O 1
ATOM 683 N N . SER A 1 92 ? -2.468 8.373 -1.018 1.00 93.69 92 SER A N 1
ATOM 684 C CA . SER A 1 92 ? -1.893 9.340 -1.954 1.00 93.69 92 SER A CA 1
ATOM 685 C C . SER A 1 92 ? -1.658 10.698 -1.318 1.00 93.69 92 SER A C 1
ATOM 687 O O . SER A 1 92 ? -0.769 11.388 -1.780 1.00 93.69 92 SER A O 1
ATOM 689 N N . ARG A 1 93 ? -2.439 11.095 -0.306 1.00 92.00 93 ARG A N 1
ATOM 690 C CA . ARG A 1 93 ? -2.325 12.374 0.410 1.00 92.00 93 ARG A CA 1
ATOM 691 C C . ARG A 1 93 ? -1.442 12.240 1.648 1.00 92.00 93 ARG A C 1
ATOM 693 O O . ARG A 1 93 ? -0.625 13.112 1.911 1.00 92.00 93 ARG A O 1
ATOM 700 N N . ASP A 1 94 ? -1.630 11.158 2.395 1.00 91.94 94 ASP A N 1
ATOM 701 C CA . ASP A 1 94 ? -1.109 10.995 3.753 1.00 91.94 94 ASP A CA 1
ATOM 702 C C . ASP A 1 94 ? 0.327 10.431 3.781 1.00 91.94 94 ASP A C 1
ATOM 704 O O . ASP A 1 94 ? 1.003 10.559 4.798 1.00 91.94 94 ASP A O 1
ATOM 708 N N . PHE A 1 95 ? 0.814 9.861 2.668 1.00 88.81 95 PHE A N 1
ATOM 709 C CA . PHE A 1 95 ? 2.202 9.395 2.501 1.00 88.81 95 PHE A CA 1
ATOM 710 C C . PHE A 1 95 ? 2.986 10.181 1.442 1.00 88.81 95 PHE A C 1
ATOM 712 O O . PHE A 1 95 ? 4.021 9.714 0.960 1.00 88.81 95 PHE A O 1
ATOM 719 N N . GLN A 1 96 ? 2.532 11.382 1.067 1.00 82.94 96 GLN A N 1
ATOM 720 C CA . GLN A 1 96 ? 3.407 12.269 0.304 1.00 82.94 96 GLN A CA 1
ATOM 721 C C . GLN A 1 96 ? 4.566 12.674 1.214 1.00 82.94 96 GLN A C 1
ATOM 723 O O . GLN A 1 96 ? 4.354 13.148 2.331 1.00 82.94 96 GLN A O 1
ATOM 728 N N . GLY A 1 97 ? 5.797 12.468 0.741 1.00 75.06 97 GLY A N 1
ATOM 729 C CA . GLY A 1 97 ? 6.968 13.068 1.372 1.00 75.06 97 GLY A CA 1
ATOM 730 C C . GLY A 1 97 ? 6.822 14.594 1.445 1.00 75.06 97 GLY A C 1
ATOM 731 O O . GLY A 1 97 ? 5.917 15.161 0.822 1.00 75.06 97 GLY A O 1
ATOM 732 N N . PRO A 1 98 ? 7.699 15.287 2.189 1.00 78.38 98 PRO A N 1
ATOM 733 C CA . PRO A 1 98 ? 7.686 16.744 2.202 1.00 78.38 98 PRO A CA 1
ATOM 734 C C . PRO A 1 98 ? 7.702 17.266 0.763 1.00 78.38 98 PRO A C 1
ATOM 736 O O . PRO A 1 98 ? 8.429 16.740 -0.085 1.00 78.38 98 PRO A O 1
ATOM 739 N N . SER A 1 99 ? 6.882 18.280 0.480 1.00 74.12 99 SER A N 1
ATOM 740 C CA . SER A 1 99 ? 6.928 18.951 -0.817 1.00 74.12 99 SER A CA 1
ATOM 741 C C . SER A 1 99 ? 8.369 19.364 -1.085 1.00 74.12 99 SER A C 1
ATOM 743 O O . SER A 1 99 ? 8.984 19.974 -0.208 1.00 74.12 99 SER A O 1
ATOM 745 N N . ALA A 1 100 ? 8.897 19.024 -2.263 1.00 74.75 100 ALA A N 1
ATOM 746 C CA . ALA A 1 100 ? 10.244 19.423 -2.638 1.00 74.75 100 ALA A CA 1
ATOM 747 C C . ALA A 1 100 ? 10.374 20.939 -2.456 1.00 74.75 100 ALA A C 1
ATOM 749 O O . ALA A 1 100 ? 9.610 21.710 -3.044 1.00 74.75 100 ALA A O 1
ATOM 750 N N . GLU A 1 101 ? 11.298 21.350 -1.593 1.00 78.62 101 GLU A N 1
ATOM 751 C CA . GLU A 1 101 ? 11.572 22.761 -1.381 1.00 78.62 101 GLU A CA 1
ATOM 752 C C . GLU A 1 101 ? 12.148 23.301 -2.691 1.00 78.62 101 GLU A C 1
ATOM 754 O O . GLU A 1 101 ? 13.149 22.798 -3.210 1.00 78.62 101 GLU A O 1
ATOM 759 N N . VAL A 1 102 ? 11.451 24.259 -3.300 1.00 82.31 102 VAL A N 1
ATOM 760 C CA . VAL A 1 102 ? 11.915 24.849 -4.553 1.00 82.31 102 VAL A CA 1
ATOM 761 C C . VAL A 1 102 ? 13.155 25.667 -4.225 1.00 82.31 102 VAL A C 1
ATOM 763 O O . VAL A 1 102 ? 13.057 26.649 -3.492 1.00 82.31 102 VAL A O 1
ATOM 766 N N . LEU A 1 103 ? 14.301 25.267 -4.781 1.00 87.44 103 LEU A N 1
ATOM 767 C CA . LEU A 1 103 ? 15.560 25.982 -4.591 1.00 87.44 103 LEU A CA 1
ATOM 768 C C . LEU A 1 103 ? 15.389 27.450 -4.992 1.00 87.44 103 LEU A C 1
ATOM 770 O O . LEU A 1 103 ? 14.909 27.755 -6.088 1.00 87.44 103 LEU A O 1
ATOM 774 N N . GLY A 1 104 ? 15.803 28.364 -4.126 1.00 90.50 104 GLY A N 1
ATOM 775 C CA . GLY A 1 104 ? 15.888 29.780 -4.431 1.00 90.50 104 GLY A CA 1
ATOM 776 C C . GLY A 1 104 ? 16.972 30.077 -5.478 1.00 90.50 104 GLY A C 1
ATOM 777 O O . GLY A 1 104 ? 17.840 29.243 -5.749 1.00 90.50 104 GLY A O 1
ATOM 778 N N . PRO A 1 105 ? 16.991 31.290 -6.060 1.00 92.31 105 PRO A N 1
ATOM 779 C CA . PRO A 1 105 ? 17.926 31.639 -7.135 1.00 92.31 105 PRO A CA 1
ATOM 780 C C . PRO A 1 105 ? 19.409 31.412 -6.794 1.00 92.31 105 PRO A C 1
ATOM 782 O O . PRO A 1 105 ? 20.183 30.992 -7.649 1.00 92.31 105 PRO A O 1
ATOM 785 N N . TRP A 1 106 ? 19.810 31.654 -5.542 1.00 92.94 106 TRP A N 1
ATOM 786 C CA . TRP A 1 106 ? 21.189 31.439 -5.086 1.00 92.94 106 TRP A CA 1
ATOM 787 C C . TRP A 1 106 ? 21.555 29.965 -4.931 1.00 92.94 106 TRP A C 1
ATOM 789 O O . TRP A 1 106 ? 22.679 29.581 -5.239 1.00 92.94 106 TRP A O 1
ATOM 799 N N . GLU A 1 107 ? 20.614 29.140 -4.486 1.00 91.75 107 GLU A N 1
ATOM 800 C CA . GLU A 1 107 ? 20.815 27.699 -4.333 1.00 91.75 107 GLU A CA 1
ATOM 801 C C . GLU A 1 107 ? 20.895 27.030 -5.706 1.00 91.75 107 GLU A C 1
ATOM 803 O O . GLU A 1 107 ? 21.788 26.220 -5.948 1.00 91.75 107 GLU A O 1
ATOM 808 N N . GLN A 1 108 ? 20.049 27.460 -6.648 1.00 89.94 108 GLN A N 1
ATOM 809 C CA . GLN A 1 108 ? 20.152 27.063 -8.053 1.00 89.94 108 GLN A CA 1
ATOM 810 C C . GLN A 1 108 ? 21.498 27.487 -8.655 1.00 89.94 108 GLN A C 1
ATOM 812 O O . GLN A 1 108 ? 22.150 26.687 -9.320 1.00 89.94 108 GLN A O 1
ATOM 817 N N . PHE A 1 109 ? 21.959 28.718 -8.396 1.00 90.56 109 PHE A N 1
ATOM 818 C CA . PHE A 1 109 ? 23.265 29.184 -8.874 1.00 90.56 109 PHE A CA 1
ATOM 819 C C . PHE A 1 109 ? 24.423 28.362 -8.287 1.00 90.56 109 PHE A C 1
ATOM 821 O O . PHE A 1 109 ? 25.322 27.965 -9.025 1.00 90.56 109 PHE A O 1
ATOM 828 N N . ALA A 1 110 ? 24.383 28.040 -6.991 1.00 90.50 110 ALA A N 1
ATOM 829 C CA . ALA A 1 110 ? 25.363 27.157 -6.363 1.00 90.50 110 ALA A CA 1
ATOM 830 C C . ALA A 1 110 ? 25.356 25.752 -6.991 1.00 90.50 110 ALA A C 1
ATOM 832 O O . ALA A 1 110 ? 26.421 25.191 -7.245 1.00 90.50 110 ALA A O 1
ATOM 833 N N . GLN A 1 111 ? 24.177 25.210 -7.306 1.00 87.88 111 GLN A N 1
ATOM 834 C CA . GLN A 1 111 ? 24.038 23.918 -7.977 1.00 87.88 111 GLN A CA 1
ATOM 835 C C . GLN A 1 111 ? 24.603 23.955 -9.405 1.00 87.88 111 GLN A C 1
ATOM 837 O O . GLN A 1 111 ? 25.316 23.040 -9.810 1.00 87.88 111 GLN A O 1
ATOM 842 N N . VAL A 1 112 ? 24.362 25.040 -10.149 1.00 88.81 112 VAL A N 1
ATOM 843 C CA . VAL A 1 112 ? 24.944 25.262 -11.482 1.00 88.81 112 VAL A CA 1
ATOM 844 C C . VAL A 1 112 ? 26.466 25.350 -11.408 1.00 88.81 112 VAL A C 1
ATOM 846 O O . VAL A 1 112 ? 27.144 24.720 -12.217 1.00 88.81 112 VAL A O 1
ATOM 849 N N . LEU A 1 113 ? 27.022 26.080 -10.439 1.00 86.31 113 LEU A N 1
ATOM 850 C CA . LEU A 1 113 ? 28.472 26.148 -10.243 1.00 86.31 113 LEU A CA 1
ATOM 851 C C . LEU A 1 113 ? 29.067 24.780 -9.883 1.00 86.31 113 LEU A C 1
ATOM 853 O O . LEU A 1 113 ? 30.111 24.417 -10.420 1.00 86.31 113 LEU A O 1
ATOM 857 N N . LEU A 1 114 ? 28.394 24.007 -9.025 1.00 85.69 114 LEU A N 1
ATOM 858 C CA . LEU A 1 114 ? 28.825 22.659 -8.650 1.00 85.69 114 LEU A CA 1
ATOM 859 C C . LEU A 1 114 ? 28.867 21.725 -9.868 1.00 85.69 114 LEU A C 1
ATOM 861 O O . LEU A 1 114 ? 29.883 21.078 -10.107 1.00 85.69 114 LEU A O 1
ATOM 865 N N . MET A 1 115 ? 27.798 21.709 -10.669 1.00 81.19 115 MET A N 1
ATOM 866 C CA . MET A 1 115 ? 27.725 20.907 -11.895 1.00 81.19 115 MET A CA 1
ATOM 867 C C . MET A 1 115 ? 28.709 21.383 -12.969 1.00 81.19 115 MET A C 1
ATOM 869 O O . MET A 1 115 ? 29.229 20.576 -13.732 1.00 81.19 115 MET A O 1
ATOM 873 N N . SER A 1 116 ? 29.003 22.686 -13.029 1.00 78.88 116 SER A N 1
ATOM 874 C CA . SER A 1 116 ? 29.940 23.242 -14.015 1.00 78.88 116 SER A CA 1
ATOM 875 C C . SER A 1 116 ? 31.343 22.657 -13.872 1.00 78.88 116 SER A C 1
ATOM 877 O O . SER A 1 116 ? 32.020 22.502 -14.881 1.00 78.88 116 SER A O 1
ATOM 879 N N . ASN A 1 117 ? 31.768 22.281 -12.660 1.00 70.62 117 ASN A N 1
ATOM 880 C CA . ASN A 1 117 ? 33.027 21.558 -12.472 1.00 70.62 117 ASN A CA 1
ATOM 881 C C . ASN A 1 117 ? 32.978 20.149 -13.075 1.00 70.62 117 ASN A C 1
ATOM 883 O O . ASN A 1 117 ? 33.965 19.717 -13.655 1.00 70.62 117 ASN A O 1
ATOM 887 N N . GLU A 1 118 ? 31.851 19.444 -12.971 1.00 66.38 118 GLU A N 1
ATOM 888 C CA . GLU A 1 118 ? 31.697 18.079 -13.491 1.00 66.38 118 GLU A CA 1
ATOM 889 C C . GLU A 1 118 ? 31.644 18.055 -15.031 1.00 66.38 118 GLU A C 1
ATOM 891 O O . GLU A 1 118 ? 32.233 17.181 -15.658 1.00 66.38 118 GLU A O 1
ATOM 896 N N . PHE A 1 119 ? 31.043 19.075 -15.656 1.00 62.28 119 PHE A N 1
ATOM 897 C CA . PHE A 1 119 ? 30.997 19.228 -17.119 1.00 62.28 119 PHE A CA 1
ATOM 898 C C . PHE A 1 119 ? 32.257 19.852 -17.740 1.00 62.28 119 PHE A C 1
ATOM 900 O O . PHE A 1 119 ? 32.388 19.853 -18.964 1.00 62.28 119 PHE A O 1
ATOM 907 N N . MET A 1 120 ? 33.183 20.394 -16.939 1.00 59.91 120 MET A N 1
ATOM 908 C CA . MET A 1 120 ? 34.447 20.947 -17.449 1.00 59.91 120 MET A CA 1
ATOM 909 C C . MET A 1 120 ? 35.506 19.859 -17.698 1.00 59.91 120 MET A C 1
ATOM 911 O O . MET A 1 120 ? 36.465 20.104 -18.426 1.00 59.91 120 MET A O 1
ATOM 915 N N . PHE A 1 121 ? 35.318 18.660 -17.136 1.00 57.94 121 PHE A N 1
ATOM 916 C CA . PHE A 1 121 ? 36.156 17.481 -17.367 1.00 57.94 121 PHE A CA 1
ATOM 917 C C . PHE A 1 121 ? 35.432 16.484 -18.278 1.00 57.94 121 PHE A C 1
ATOM 919 O O . PHE A 1 121 ? 35.092 15.375 -17.875 1.00 57.94 121 PHE A O 1
ATOM 926 N N . VAL A 1 122 ? 35.178 16.899 -19.516 1.00 53.69 122 VAL A N 1
ATOM 927 C CA . VAL A 1 122 ? 34.923 15.964 -20.615 1.00 53.69 122 VAL A CA 1
ATOM 928 C C . VAL A 1 122 ? 36.236 15.860 -21.386 1.00 53.69 122 VAL A C 1
ATOM 930 O O . VAL A 1 122 ? 36.677 16.864 -21.943 1.00 53.69 122 VAL A O 1
ATOM 933 N N . ASP A 1 123 ? 36.869 14.688 -21.363 1.00 58.50 123 ASP A N 1
ATOM 934 C CA . ASP A 1 123 ? 37.917 14.308 -22.324 1.00 58.50 123 ASP A CA 1
ATOM 935 C C . ASP A 1 123 ? 37.281 13.424 -23.409 1.00 58.50 123 ASP A C 1
ATOM 937 O O . ASP A 1 123 ? 36.465 12.543 -23.035 1.00 58.50 123 ASP A O 1
#

pLDDT: mean 90.37, std 9.29, range [53.69, 98.44]